Protein AF-0000000083567612 (afdb_homodimer)

Secondary structure (DSSP, 8-state):
--EEEHHHHTT-EEEETTS-EEEEEEEEEEETTTTEEEEEEEEESSSS--GGGGGSEE-TTS-EEEEGGGEEEESSSEEE-----/--EEEHHHHTT-EEEETTS-EEEEEEEEEEETTTTEEEEEEEEESSSS--GGGGGSEE-TTS-EEEEGGGEEEESSSEEE-----

Solvent-accessible surface area (backbone atoms only — not comparable to full-atom values): 9335 Å² total; per-residue (Å²): 137,62,71,41,53,55,79,67,47,52,68,26,41,28,29,39,79,86,67,47,70,46,20,23,33,66,44,41,30,30,29,57,82,80,25,34,48,46,34,36,32,26,42,48,64,52,90,67,71,56,77,78,45,57,79,38,54,63,47,95,87,54,33,31,46,40,50,38,87,26,46,71,48,75,73,86,37,36,33,29,42,79,76,84,128,135,61,70,42,53,56,78,68,46,52,69,26,41,28,28,39,80,87,67,48,70,47,20,25,32,67,44,41,32,30,29,56,82,80,25,33,48,46,33,37,32,26,41,48,62,52,88,69,72,56,78,76,46,57,80,39,53,62,48,95,88,55,33,32,46,40,53,38,87,26,48,71,47,74,74,86,36,36,34,28,42,78,75,84,127

Structure (mmCIF, N/CA/C/O backbone):
data_AF-0000000083567612-model_v1
#
loop_
_entity.id
_entity.type
_entity.pdbx_description
1 polymer 'Sporulation protein YlmC with PRC-barrel domain'
#
loop_
_atom_site.group_PDB
_atom_site.id
_atom_site.type_symbol
_atom_site.label_atom_id
_atom_site.label_alt_id
_atom_site.label_comp_id
_atom_site.label_asym_id
_atom_site.label_entity_id
_atom_site.label_seq_id
_atom_site.pdbx_PDB_ins_code
_atom_site.Cartn_x
_atom_site.Cartn_y
_atom_site.Cartn_z
_atom_site.occupancy
_atom_site.B_iso_or_equiv
_atom_site.auth_seq_id
_atom_site.auth_comp_id
_atom_site.auth_asym_id
_atom_site.auth_atom_id
_atom_site.pdbx_PDB_model_num
ATOM 1 N N . MET A 1 1 ? -7.727 10.523 -11.219 1 59.09 1 MET A N 1
ATOM 2 C CA . MET A 1 1 ? -7.984 9.289 -10.477 1 59.09 1 MET A CA 1
ATOM 3 C C . MET A 1 1 ? -6.684 8.547 -10.188 1 59.09 1 MET A C 1
ATOM 5 O O . MET A 1 1 ? -6.102 7.934 -11.086 1 59.09 1 MET A O 1
ATOM 9 N N . THR A 1 2 ? -5.891 8.961 -9.195 1 76.5 2 THR A N 1
ATOM 10 C CA . THR A 1 2 ? -4.445 8.773 -9.109 1 76.5 2 THR A CA 1
ATOM 11 C C . THR A 1 2 ? -4.117 7.418 -8.484 1 76.5 2 THR A C 1
ATOM 13 O O . THR A 1 2 ? -4.457 7.164 -7.328 1 76.5 2 THR A O 1
ATOM 16 N N . THR A 1 3 ? -3.803 6.484 -9.305 1 87.56 3 THR A N 1
ATOM 17 C CA . THR A 1 3 ? -3.221 5.223 -8.859 1 87.56 3 THR A CA 1
ATOM 18 C C . THR A 1 3 ? -1.737 5.391 -8.539 1 87.56 3 THR A C 1
ATOM 20 O O . THR A 1 3 ? -0.995 5.992 -9.32 1 87.56 3 THR A O 1
ATOM 23 N N . VAL A 1 4 ? -1.425 4.992 -7.301 1 92.62 4 VAL A N 1
ATOM 24 C CA . VAL A 1 4 ? -0.031 5.172 -6.914 1 92.62 4 VAL A CA 1
ATOM 25 C C . VAL A 1 4 ? 0.574 3.828 -6.516 1 92.62 4 VAL A C 1
ATOM 27 O O . VAL A 1 4 ? -0.146 2.91 -6.117 1 92.62 4 VAL A O 1
ATOM 30 N N . LEU A 1 5 ? 1.95 3.789 -6.734 1 92.38 5 LEU A N 1
ATOM 31 C CA . LEU A 1 5 ? 2.719 2.668 -6.203 1 92.38 5 LEU A CA 1
ATOM 32 C C . LEU A 1 5 ? 3.012 2.867 -4.719 1 92.38 5 LEU A C 1
ATOM 34 O O . LEU A 1 5 ? 3.441 3.947 -4.309 1 92.38 5 LEU A O 1
ATOM 38 N N . ALA A 1 6 ? 2.773 1.753 -3.973 1 92.06 6 ALA A N 1
ATOM 39 C CA . ALA A 1 6 ? 3.01 1.843 -2.533 1 92.06 6 ALA A CA 1
ATOM 40 C C . ALA A 1 6 ? 4.449 2.254 -2.24 1 92.06 6 ALA A C 1
ATOM 42 O O . ALA A 1 6 ? 4.703 3.051 -1.335 1 92.06 6 ALA A O 1
ATOM 43 N N . SER A 1 7 ? 5.355 1.769 -3 1 91.5 7 SER A N 1
ATOM 44 C CA . SER A 1 7 ? 6.773 2.021 -2.76 1 91.5 7 SER A CA 1
ATOM 45 C C . SER A 1 7 ? 7.117 3.49 -2.98 1 91.5 7 SER A C 1
ATOM 47 O O . SER A 1 7 ? 8.148 3.973 -2.496 1 91.5 7 SER A O 1
ATOM 49 N N . THR A 1 8 ? 6.305 4.164 -3.695 1 92.25 8 THR A N 1
ATOM 50 C CA . THR A 1 8 ? 6.617 5.559 -3.992 1 92.25 8 THR A CA 1
ATOM 51 C C . THR A 1 8 ? 6.102 6.473 -2.883 1 92.25 8 THR A C 1
ATOM 53 O O . THR A 1 8 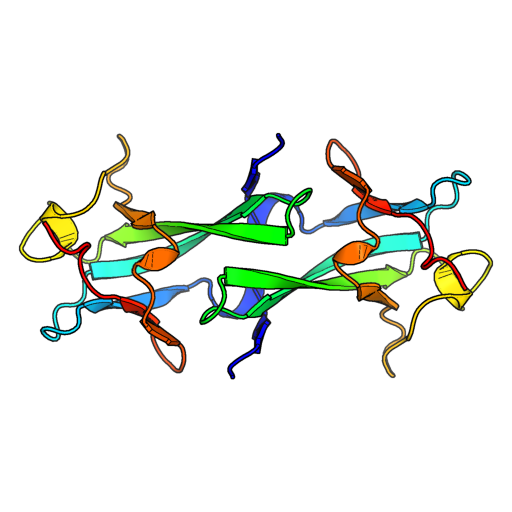? 6.488 7.641 -2.809 1 92.25 8 THR A O 1
ATOM 56 N N . LEU A 1 9 ? 5.211 5.953 -2.092 1 93.88 9 LEU A N 1
ATOM 57 C CA . LEU A 1 9 ? 4.605 6.789 -1.06 1 93.88 9 LEU A CA 1
ATOM 58 C C . LEU A 1 9 ? 5.578 7.02 0.092 1 93.88 9 LEU A C 1
ATOM 60 O O . LEU A 1 9 ? 5.621 8.109 0.668 1 93.88 9 LEU A O 1
ATOM 64 N N . SER A 1 10 ? 6.391 6.012 0.407 1 93.19 10 SER A N 1
ATOM 65 C CA . SER A 1 10 ? 7.297 6.074 1.546 1 93.19 10 SER A CA 1
ATOM 66 C C . SER A 1 10 ? 8.234 7.273 1.436 1 93.19 10 SER A C 1
ATOM 68 O O . SER A 1 10 ? 8.828 7.508 0.381 1 93.19 10 SER A O 1
ATOM 70 N N . GLY A 1 11 ? 8.336 7.996 2.518 1 96.06 11 GLY A N 1
ATOM 71 C CA . GLY A 1 11 ? 9.258 9.125 2.568 1 96.06 11 GLY A CA 1
ATOM 72 C C . GLY A 1 11 ? 8.648 10.414 2.047 1 96.06 11 GLY A C 1
ATOM 73 O O . GLY A 1 11 ? 9.242 11.484 2.168 1 96.06 11 GLY A O 1
ATOM 74 N N . LYS A 1 12 ? 7.43 10.359 1.477 1 96.81 12 LYS A N 1
ATOM 75 C CA . LYS A 1 12 ? 6.797 11.578 0.972 1 96.81 12 LYS A CA 1
ATOM 76 C C . LYS A 1 12 ? 6.328 12.469 2.117 1 96.81 12 LYS A C 1
ATOM 78 O O . LYS A 1 12 ? 5.832 11.977 3.133 1 96.81 12 LYS A O 1
ATOM 83 N N . PRO A 1 13 ? 6.477 13.797 1.947 1 97.88 13 PRO A N 1
ATOM 84 C CA . PRO A 1 13 ? 5.938 14.703 2.963 1 97.88 13 PRO A CA 1
ATOM 85 C C . PRO A 1 13 ? 4.414 14.648 3.062 1 97.88 13 PRO A C 1
ATOM 87 O O . PRO A 1 13 ? 3.736 14.43 2.055 1 97.88 13 PRO A O 1
ATOM 90 N N . VAL A 1 14 ? 3.945 14.742 4.242 1 97.12 14 VAL A N 1
ATOM 91 C CA . VAL A 1 14 ? 2.518 14.844 4.516 1 97.12 14 VAL A CA 1
ATOM 92 C C . VAL A 1 14 ? 2.182 16.266 4.992 1 97.12 14 VAL A C 1
ATOM 94 O O . VAL A 1 14 ? 2.734 16.734 5.984 1 97.12 14 VAL A O 1
ATOM 97 N N . LEU A 1 15 ? 1.269 16.859 4.277 1 96.94 15 LEU A N 1
ATOM 98 C CA . LEU A 1 15 ? 0.871 18.219 4.602 1 96.94 15 LEU A CA 1
ATOM 99 C C . LEU A 1 15 ? -0.626 18.297 4.887 1 96.94 15 LEU A C 1
ATOM 101 O O . LEU A 1 15 ? -1.421 17.609 4.234 1 96.94 15 LEU A O 1
ATOM 105 N N . SER A 1 16 ? -0.953 19.094 5.891 1 94.94 16 SER A N 1
ATOM 106 C CA . SER A 1 16 ? -2.361 19.422 6.094 1 94.94 16 SER A CA 1
ATOM 107 C C . SER A 1 16 ? -2.84 20.453 5.086 1 94.94 16 SER A C 1
ATOM 109 O O . SER A 1 16 ? -2.029 21.156 4.477 1 94.94 16 SER A O 1
ATOM 111 N N . THR A 1 17 ? -4.184 20.562 4.934 1 93.5 17 THR A N 1
ATOM 112 C CA . THR A 1 17 ? -4.758 21.531 4.008 1 93.5 17 THR A CA 1
ATOM 113 C C . THR A 1 17 ? -4.445 22.953 4.453 1 93.5 17 THR A C 1
ATOM 115 O O . THR A 1 17 ? -4.535 23.891 3.66 1 93.5 17 THR A O 1
ATOM 118 N N . SER A 1 18 ? -4.117 23.156 5.672 1 90.06 18 SER A N 1
ATOM 119 C CA . SER A 1 18 ? -3.719 24.469 6.176 1 90.06 18 SER A CA 1
ATOM 120 C C . SER A 1 18 ? -2.271 24.781 5.812 1 90.06 18 SER A C 1
ATOM 122 O O . SER A 1 18 ? -1.785 25.875 6.07 1 90.06 18 SER A O 1
ATOM 124 N N . GLY A 1 19 ? -1.586 23.875 5.301 1 92.81 19 GLY A N 1
ATOM 125 C CA . GLY A 1 19 ? -0.212 24.078 4.871 1 92.81 19 GLY A CA 1
ATOM 126 C C . GLY A 1 19 ? 0.81 23.625 5.895 1 92.81 19 GLY A C 1
ATOM 127 O O . GLY A 1 19 ? 2.012 23.844 5.719 1 92.81 19 GLY A O 1
ATOM 128 N N . GLU A 1 20 ? 0.365 23.094 6.938 1 93 20 GLU A N 1
ATOM 129 C CA . GLU A 1 20 ? 1.274 22.578 7.957 1 93 20 GLU A CA 1
ATOM 130 C C . GLU A 1 20 ? 1.884 21.25 7.535 1 93 20 GLU A C 1
ATOM 132 O O . GLU A 1 20 ? 1.181 20.375 7.031 1 93 20 GLU A O 1
ATOM 137 N N . LYS A 1 21 ? 3.207 21.109 7.723 1 95.5 21 LYS A N 1
ATOM 138 C CA . LYS A 1 21 ? 3.859 19.828 7.488 1 95.5 21 LYS A CA 1
ATOM 139 C C . LYS A 1 21 ? 3.705 18.906 8.695 1 95.5 21 LYS A C 1
ATOM 141 O O . LYS A 1 21 ? 4.184 19.219 9.789 1 95.5 21 LYS A O 1
ATOM 146 N N . LEU A 1 22 ? 3.043 17.828 8.555 1 95.62 22 LEU A N 1
ATOM 147 C CA . LEU A 1 22 ? 2.812 16.875 9.633 1 95.62 22 LEU A CA 1
ATOM 148 C C . LEU A 1 22 ? 4.004 15.938 9.789 1 95.62 22 LEU A C 1
ATOM 150 O O . LEU A 1 22 ? 4.301 15.484 10.898 1 95.62 22 LEU A O 1
ATOM 154 N N . GLY A 1 23 ? 4.668 15.617 8.664 1 97.31 23 GLY A N 1
ATOM 155 C CA . GLY A 1 23 ? 5.785 14.688 8.672 1 97.31 23 GLY A CA 1
ATOM 156 C C . GLY A 1 23 ? 5.984 13.984 7.348 1 97.31 23 GLY A C 1
ATOM 157 O O . GLY A 1 23 ? 5.82 14.586 6.285 1 97.31 23 GLY A O 1
ATOM 158 N N . THR A 1 24 ? 6.449 12.727 7.453 1 97.69 24 THR A N 1
ATOM 159 C CA . THR A 1 24 ? 6.664 11.922 6.254 1 97.69 24 THR A CA 1
ATOM 160 C C . THR A 1 24 ? 6.047 10.539 6.414 1 97.69 24 THR A C 1
ATOM 162 O O . THR A 1 24 ? 6.012 9.992 7.52 1 97.69 24 THR A O 1
ATOM 165 N N . ILE A 1 25 ? 5.559 9.977 5.262 1 97.25 25 ILE A N 1
ATOM 166 C CA . ILE A 1 25 ? 4.914 8.672 5.289 1 97.25 25 ILE A CA 1
ATOM 167 C C . ILE A 1 25 ? 5.934 7.598 5.664 1 97.25 25 ILE A C 1
ATOM 169 O O . ILE A 1 25 ? 7.004 7.512 5.062 1 97.25 25 ILE A O 1
ATOM 173 N N . GLU A 1 26 ? 5.59 6.801 6.586 1 96.44 26 GLU A N 1
ATOM 174 C CA . GLU A 1 26 ? 6.418 5.672 7.004 1 96.44 26 GLU A CA 1
ATOM 175 C C . GLU A 1 26 ? 5.824 4.348 6.535 1 96.44 26 GLU A C 1
ATOM 177 O O . GLU A 1 26 ? 6.562 3.412 6.215 1 96.44 26 GLU A O 1
ATOM 182 N N . ASN A 1 27 ? 4.539 4.246 6.707 1 95 27 ASN A N 1
ATOM 183 C CA . ASN A 1 27 ? 3.857 3.012 6.332 1 95 27 ASN A CA 1
ATOM 184 C C . ASN A 1 27 ? 2.379 3.256 6.043 1 95 27 ASN A C 1
ATOM 186 O O . ASN A 1 27 ? 1.833 4.297 6.41 1 95 27 ASN A O 1
ATOM 190 N N . ILE A 1 28 ? 1.813 2.346 5.395 1 94.88 28 ILE A N 1
ATOM 191 C CA . ILE A 1 28 ? 0.378 2.361 5.133 1 94.88 28 ILE A CA 1
ATOM 192 C C . ILE A 1 28 ? -0.216 0.989 5.438 1 94.88 28 ILE A C 1
ATOM 194 O O . ILE A 1 28 ? 0.453 -0.034 5.277 1 94.88 28 ILE A O 1
ATOM 198 N N . THR A 1 29 ? -1.428 0.924 5.879 1 94.06 29 THR A N 1
ATOM 199 C CA . THR A 1 29 ? -2.1 -0.35 6.109 1 94.06 29 THR A CA 1
ATOM 200 C C . THR A 1 29 ? -3.324 -0.487 5.211 1 94.06 29 THR A C 1
ATOM 202 O O . THR A 1 29 ? -3.912 0.514 4.797 1 94.06 29 THR A O 1
ATOM 205 N N . MET A 1 30 ? -3.572 -1.782 4.949 1 92.06 30 MET A N 1
ATOM 206 C CA . MET A 1 30 ? -4.719 -2.111 4.109 1 92.06 30 MET A CA 1
ATOM 207 C C . MET A 1 30 ? -5.375 -3.41 4.566 1 92.06 30 MET A C 1
ATOM 209 O O . MET A 1 30 ? -4.734 -4.234 5.219 1 92.06 30 MET A O 1
ATOM 213 N N . ASN A 1 31 ? -6.684 -3.518 4.211 1 88.75 31 ASN A N 1
ATOM 214 C CA . ASN A 1 31 ? -7.422 -4.77 4.328 1 88.75 31 ASN A CA 1
ATOM 215 C C . ASN A 1 31 ? -7.469 -5.52 2.998 1 88.75 31 ASN A C 1
ATOM 217 O O . ASN A 1 31 ? -8.109 -5.062 2.047 1 88.75 31 ASN A O 1
ATOM 221 N N . LEU A 1 32 ? -6.777 -6.656 2.936 1 83.31 32 LEU A N 1
ATOM 222 C CA . LEU A 1 32 ? -6.641 -7.359 1.665 1 83.31 32 LEU A CA 1
ATOM 223 C C . LEU A 1 32 ? -7.957 -8.016 1.266 1 83.31 32 LEU A C 1
ATOM 225 O O . LEU A 1 32 ? -8.211 -8.234 0.079 1 83.31 32 LEU A O 1
ATOM 229 N N . ALA A 1 33 ? -8.758 -8.359 2.232 1 80.88 33 ALA A N 1
ATOM 230 C CA . ALA A 1 33 ? -10.047 -8.977 1.922 1 80.88 33 ALA A CA 1
ATOM 231 C C . ALA A 1 33 ? -10.977 -7.992 1.219 1 80.88 33 ALA A C 1
ATOM 233 O O . ALA A 1 33 ? -11.617 -8.336 0.224 1 80.88 33 ALA A O 1
ATOM 234 N N . SER A 1 34 ? -11.023 -6.754 1.645 1 82 34 SER A N 1
ATOM 235 C CA . SER A 1 34 ? -11.891 -5.742 1.054 1 82 34 SER A CA 1
ATOM 236 C C . SER A 1 34 ? -11.156 -4.941 -0.017 1 82 34 SER A C 1
ATOM 238 O O . SER A 1 34 ? -11.781 -4.277 -0.844 1 82 34 SER A O 1
ATOM 240 N N . GLY A 1 35 ? -9.852 -4.957 0.071 1 84.06 35 GLY A N 1
ATOM 241 C CA . GLY A 1 35 ? -9.055 -4.148 -0.84 1 84.06 35 GLY A CA 1
ATOM 242 C C . GLY A 1 35 ? -8.992 -2.686 -0.441 1 84.06 35 GLY A C 1
ATOM 243 O O . GLY A 1 35 ? -8.586 -1.836 -1.234 1 84.06 35 GLY A O 1
ATOM 244 N N . GLU A 1 36 ? -9.414 -2.346 0.756 1 88.75 36 GLU A N 1
ATOM 245 C CA . GLU A 1 36 ? -9.484 -0.946 1.162 1 88.75 36 GLU A CA 1
ATOM 246 C C . GLU A 1 36 ? -8.25 -0.536 1.955 1 88.75 36 GLU A C 1
ATOM 248 O O . GLU A 1 36 ? -7.742 -1.309 2.771 1 88.75 36 GLU A O 1
ATOM 253 N N . LEU A 1 37 ? -7.805 0.718 1.741 1 91.5 37 LEU A N 1
ATOM 254 C CA . LEU A 1 37 ? -6.805 1.333 2.605 1 91.5 37 LEU A CA 1
ATOM 255 C C . LEU A 1 37 ? -7.398 1.679 3.967 1 91.5 37 LEU A C 1
ATOM 257 O O . LEU A 1 37 ? -8.578 2.025 4.062 1 91.5 37 LEU A O 1
ATOM 261 N N . GLU A 1 38 ? -6.559 1.563 4.957 1 93.75 38 GLU A N 1
ATOM 262 C CA . GLU A 1 38 ? -7.094 1.87 6.281 1 93.75 38 GLU A CA 1
ATOM 263 C C . GLU A 1 38 ? -6.414 3.096 6.883 1 93.75 38 GLU A C 1
ATOM 265 O O . GLU A 1 38 ? -7.074 4.082 7.215 1 93.75 38 GLU A O 1
ATOM 270 N N . GLU A 1 39 ? -5.082 3.045 7.004 1 95.19 39 GLU A N 1
ATOM 271 C CA . GLU A 1 39 ? -4.363 4.105 7.699 1 95.19 39 GLU A CA 1
ATOM 272 C C . GLU A 1 39 ? -3.006 4.371 7.051 1 95.19 39 GLU A C 1
ATOM 274 O O . GLU A 1 39 ? -2.43 3.48 6.422 1 95.19 39 GLU A O 1
ATOM 279 N N . VAL A 1 40 ? -2.523 5.586 7.25 1 95.81 40 VAL A N 1
ATOM 280 C CA . VAL A 1 40 ? -1.162 5.984 6.914 1 95.81 40 VAL A CA 1
ATOM 281 C C . VAL A 1 40 ? -0.396 6.332 8.188 1 95.81 40 VAL A C 1
ATOM 283 O O . VAL A 1 40 ? -0.883 7.094 9.023 1 95.81 40 VAL A O 1
ATOM 286 N N . PHE A 1 41 ? 0.74 5.746 8.281 1 96.94 41 PHE A N 1
ATOM 287 C CA . PHE A 1 41 ? 1.616 6.047 9.414 1 96.94 41 PHE A CA 1
ATOM 288 C C . PHE A 1 41 ? 2.633 7.117 9.039 1 96.94 41 PHE A C 1
ATOM 290 O O . PHE A 1 41 ? 3.396 6.953 8.086 1 96.94 41 PHE A O 1
ATOM 297 N N . VAL A 1 42 ? 2.625 8.203 9.844 1 97.19 42 VAL A N 1
ATOM 298 C CA . VAL A 1 42 ? 3.398 9.391 9.508 1 97.19 42 VAL A CA 1
ATOM 299 C C . VAL A 1 42 ? 4.414 9.68 10.609 1 97.19 42 VAL A C 1
ATOM 301 O O . VAL A 1 42 ? 4.039 9.898 11.766 1 97.19 42 VAL A O 1
ATOM 304 N N . ALA A 1 43 ? 5.656 9.594 10.227 1 96.56 43 ALA A N 1
ATOM 305 C CA . ALA A 1 43 ? 6.684 10.094 11.133 1 96.56 43 ALA A CA 1
ATOM 306 C C . ALA A 1 43 ? 6.598 11.609 11.289 1 96.56 43 ALA A C 1
ATOM 308 O O . ALA A 1 43 ? 6.734 12.344 10.305 1 96.56 43 ALA A O 1
ATOM 309 N N . PRO A 1 44 ? 6.41 12.047 12.43 1 95.75 44 PRO A N 1
ATOM 310 C CA . PRO A 1 44 ? 6.164 13.477 12.625 1 95.75 44 PRO A CA 1
ATOM 311 C C . PRO A 1 44 ? 7.375 14.344 12.273 1 95.75 44 PRO A C 1
ATOM 313 O O . PRO A 1 44 ? 8.516 13.938 12.508 1 95.75 44 PRO A O 1
ATOM 316 N N . ALA A 1 45 ? 7.09 15.516 11.68 1 93.56 45 ALA A N 1
ATOM 317 C CA . ALA A 1 45 ? 8.133 16.484 11.344 1 93.56 45 ALA A CA 1
ATOM 318 C C . ALA A 1 45 ? 8.703 17.125 12.602 1 93.56 45 ALA A C 1
ATOM 320 O O . ALA A 1 45 ? 9.883 17.484 12.648 1 93.56 45 ALA A O 1
ATOM 321 N N . ASN A 1 46 ? 7.914 17.422 13.461 1 85.94 46 ASN A N 1
ATOM 322 C CA . ASN A 1 46 ? 8.305 18.062 14.711 1 85.94 46 ASN A CA 1
ATOM 323 C C . ASN A 1 46 ? 8.008 17.172 15.914 1 85.94 46 ASN A C 1
ATOM 325 O O . ASN A 1 46 ? 7.172 16.266 15.836 1 85.94 46 ASN A O 1
ATOM 329 N N . GLU A 1 47 ? 8.914 17.5 16.875 1 76.19 47 GLU A N 1
ATOM 330 C CA . GLU A 1 47 ? 8.641 16.812 18.125 1 76.19 47 GLU A CA 1
ATOM 331 C C . GLU A 1 47 ? 7.336 17.297 18.75 1 76.19 47 GLU A C 1
ATOM 333 O O . GLU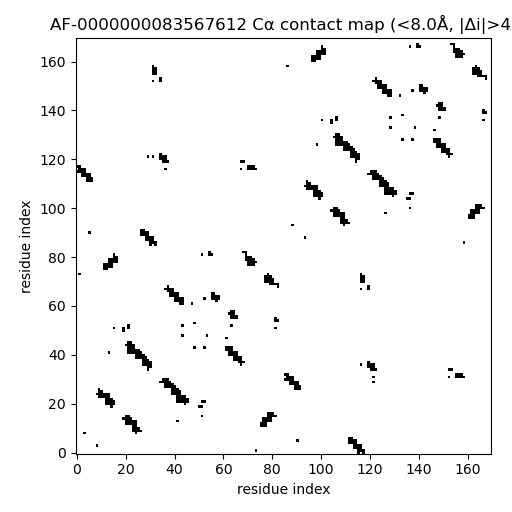 A 1 47 ? 7.027 18.5 18.719 1 76.19 47 GLU A O 1
ATOM 338 N N . GLY A 1 48 ? 6.617 16.453 19.156 1 72.25 48 GLY A N 1
ATOM 339 C CA . GLY A 1 48 ? 5.363 16.797 19.797 1 72.25 48 GLY A CA 1
ATOM 340 C C . GLY A 1 48 ? 4.227 17 18.812 1 72.25 48 GLY A C 1
ATOM 341 O O . GLY A 1 48 ? 4.457 17.172 17.609 1 72.25 48 GLY A O 1
ATOM 342 N N . ARG A 1 49 ? 3.037 16.719 19.156 1 72.38 49 ARG A N 1
ATOM 343 C CA . ARG A 1 49 ? 1.822 16.875 18.359 1 72.38 49 ARG A CA 1
ATOM 344 C C . ARG A 1 49 ? 1.355 18.328 18.359 1 72.38 49 ARG A C 1
ATOM 346 O O . ARG A 1 49 ? 0.901 18.844 19.375 1 72.38 49 ARG A O 1
ATOM 353 N N . THR A 1 50 ? 1.749 19.125 17.344 1 76.62 50 THR A N 1
ATOM 354 C CA . THR A 1 50 ? 1.244 20.5 17.25 1 76.62 50 THR A CA 1
ATOM 355 C C . THR A 1 50 ? 0.331 20.656 16.047 1 76.62 50 THR A C 1
ATOM 357 O O . THR A 1 50 ? 0.32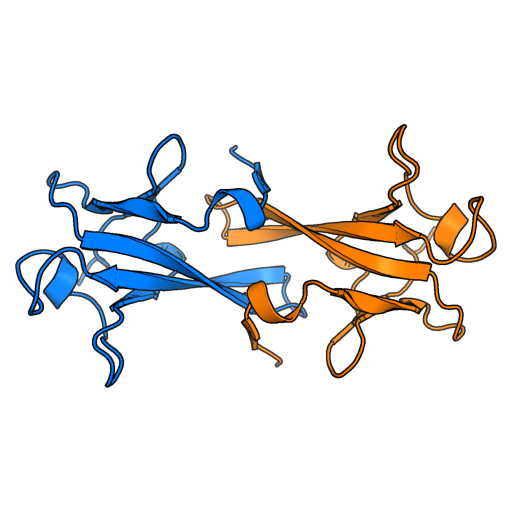4 19.797 15.148 1 76.62 50 THR A O 1
ATOM 360 N N . GLY A 1 51 ? -0.641 21.609 16.188 1 85.81 51 GLY A N 1
ATOM 361 C CA . GLY A 1 51 ? -1.489 21.953 15.055 1 85.81 51 GLY A CA 1
ATOM 362 C C . GLY A 1 51 ? -2.326 20.797 14.555 1 85.81 51 GLY A C 1
ATOM 363 O O . GLY A 1 51 ? -3.027 20.156 15.336 1 85.81 51 GLY A O 1
ATOM 364 N N . ALA A 1 52 ? -2.256 20.547 13.266 1 87.19 52 ALA A N 1
ATOM 365 C CA . ALA A 1 52 ? -3.078 19.531 12.602 1 87.19 52 ALA A CA 1
ATOM 366 C C . ALA A 1 52 ? -2.746 18.141 13.102 1 87.19 52 ALA A C 1
ATOM 368 O O . ALA A 1 52 ? -3.604 17.25 13.102 1 87.19 52 ALA A O 1
ATOM 369 N N . ALA A 1 53 ? -1.494 17.906 13.594 1 91.12 53 ALA A N 1
ATOM 370 C CA . ALA A 1 53 ? -1.069 16.578 14.062 1 91.12 53 ALA A CA 1
ATOM 371 C C . ALA A 1 53 ? -1.864 16.156 15.297 1 91.12 53 ALA A C 1
ATOM 373 O O . ALA A 1 53 ? -2.021 14.961 15.555 1 91.12 53 ALA A O 1
ATOM 374 N N . ARG A 1 54 ? -2.432 17.109 16.031 1 92 54 ARG A N 1
ATOM 375 C CA . ARG A 1 54 ? -3.162 16.828 17.266 1 92 54 ARG A CA 1
ATOM 376 C C . ARG A 1 54 ? -4.477 16.109 16.969 1 92 54 ARG A C 1
ATOM 378 O O . ARG A 1 54 ? -5.062 15.492 17.844 1 92 54 ARG A O 1
ATOM 385 N N . ALA A 1 55 ? -4.977 16.234 15.805 1 92.44 55 ALA A N 1
ATOM 386 C CA . ALA A 1 55 ? -6.258 15.648 15.422 1 92.44 55 ALA A CA 1
ATOM 387 C C . ALA A 1 55 ? -6.125 14.141 15.211 1 92.44 55 ALA A C 1
ATOM 389 O O . ALA A 1 55 ? -7.129 13.438 15.078 1 92.44 55 ALA A O 1
ATOM 390 N N . PHE A 1 56 ? -4.926 13.695 15.227 1 94.56 56 PHE A N 1
ATOM 391 C CA . PHE A 1 56 ? -4.719 12.297 14.875 1 94.56 56 PHE A CA 1
ATOM 392 C C . PHE A 1 56 ? -4.141 11.523 16.047 1 94.56 56 PHE A C 1
ATOM 394 O O . PHE A 1 56 ? -3.387 12.07 16.859 1 94.56 56 PHE A O 1
ATOM 401 N N . GLU A 1 57 ? -4.496 10.305 16.109 1 94.69 57 GLU A N 1
ATOM 402 C CA . GLU A 1 57 ? -3.908 9.398 17.094 1 94.69 57 GLU A CA 1
ATOM 403 C C . GLU A 1 57 ? -2.408 9.242 16.859 1 94.69 57 GLU A C 1
ATOM 405 O O . GLU A 1 57 ? -1.925 9.383 15.742 1 94.69 57 GLU A O 1
ATOM 410 N N . THR A 1 58 ? -1.659 8.977 18 1 94.25 58 THR A N 1
ATOM 411 C CA . THR A 1 58 ? -0.212 8.797 17.953 1 94.25 58 THR A CA 1
ATOM 412 C C . THR A 1 58 ? 0.205 7.523 18.672 1 94.25 58 THR A C 1
ATOM 414 O O . THR A 1 58 ? -0.323 7.211 19.75 1 94.25 58 THR A O 1
ATOM 417 N N . THR A 1 59 ? 1.11 6.824 18.031 1 94.31 59 THR A N 1
ATOM 418 C CA . THR A 1 59 ? 1.662 5.645 18.688 1 94.31 59 THR A CA 1
ATOM 419 C C . THR A 1 59 ? 2.623 6.047 19.797 1 94.31 59 THR A C 1
ATOM 421 O O . THR A 1 59 ? 2.959 7.223 19.953 1 94.31 59 THR A O 1
ATOM 424 N N . ASP A 1 60 ? 3.006 5.074 20.562 1 92.56 60 ASP A N 1
ATOM 425 C CA . ASP A 1 60 ? 3.918 5.324 21.672 1 92.5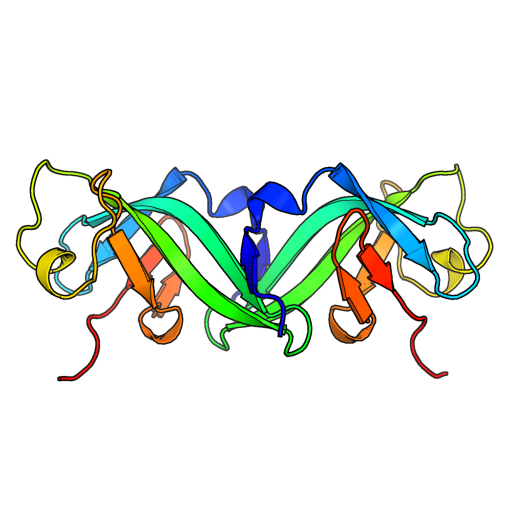6 60 ASP A CA 1
ATOM 426 C C . ASP A 1 60 ? 5.238 5.91 21.172 1 92.56 60 ASP A C 1
ATOM 428 O O . ASP A 1 60 ? 5.871 6.703 21.875 1 92.56 60 ASP A O 1
ATOM 432 N N . ASP A 1 61 ? 5.613 5.578 19.969 1 90.06 61 ASP A N 1
ATOM 433 C CA . ASP A 1 61 ? 6.887 6.035 19.422 1 90.06 61 ASP A CA 1
ATOM 434 C C . ASP A 1 61 ? 6.738 7.398 18.75 1 90.06 61 ASP A C 1
ATOM 436 O O . ASP A 1 61 ? 7.691 7.922 18.172 1 90.06 61 ASP A O 1
ATOM 440 N N . GLY A 1 62 ? 5.555 7.938 18.797 1 92.44 62 GLY A N 1
ATOM 441 C CA . GLY A 1 62 ? 5.332 9.289 18.281 1 92.44 62 GLY A CA 1
ATOM 442 C C . GLY A 1 62 ? 4.816 9.312 16.859 1 92.44 62 GLY A C 1
ATOM 443 O O . GLY A 1 62 ? 4.613 10.383 16.297 1 92.44 62 GLY A O 1
ATOM 444 N N . THR A 1 63 ? 4.582 8.211 16.312 1 95.56 63 THR A N 1
ATOM 445 C CA . THR A 1 63 ? 4.094 8.125 14.938 1 95.56 63 THR A CA 1
ATOM 446 C C . THR A 1 63 ? 2.607 8.469 14.875 1 95.56 63 THR A C 1
ATOM 448 O O . THR A 1 63 ? 1.817 7.988 15.688 1 95.56 63 THR A O 1
ATOM 451 N N . LEU A 1 64 ? 2.248 9.312 13.914 1 96.69 64 LEU A N 1
ATOM 452 C CA . LEU A 1 64 ? 0.851 9.688 13.734 1 96.69 64 LEU A CA 1
ATOM 453 C C . LEU A 1 64 ? 0.104 8.633 12.922 1 96.69 64 LEU A C 1
ATOM 455 O O . LEU A 1 64 ? 0.64 8.094 11.953 1 96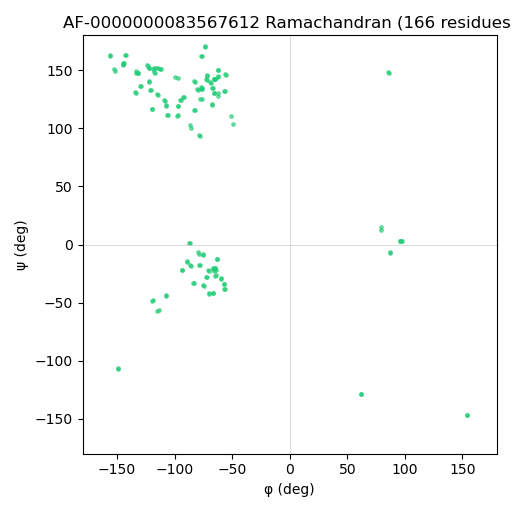.69 64 LEU A O 1
ATOM 459 N N . ILE A 1 65 ? -1.08 8.383 13.336 1 97.19 65 ILE A N 1
ATOM 460 C CA . ILE A 1 65 ? -1.963 7.496 12.594 1 97.19 65 ILE A CA 1
ATOM 461 C C . ILE A 1 65 ? -3.043 8.312 11.883 1 97.19 65 ILE A C 1
ATOM 463 O O . ILE A 1 65 ? -3.93 8.867 12.531 1 97.19 65 ILE A O 1
ATOM 467 N N . VAL A 1 66 ? -2.953 8.336 10.578 1 95.75 66 VAL A N 1
ATOM 468 C CA . VAL A 1 66 ? -3.887 9.109 9.766 1 95.75 66 VAL A CA 1
ATOM 469 C C . VAL A 1 66 ? -4.844 8.172 9.047 1 95.75 66 VAL A C 1
ATOM 471 O O . VAL A 1 66 ? -4.422 7.367 8.211 1 95.75 66 VAL A O 1
ATOM 474 N N . PRO A 1 67 ? -6.117 8.281 9.289 1 95 67 PRO A N 1
ATOM 475 C CA . PRO A 1 67 ? -7.066 7.461 8.539 1 95 67 PRO A CA 1
ATOM 476 C C . PRO A 1 67 ? -7.047 7.758 7.043 1 95 67 PRO A C 1
ATOM 478 O O . PRO A 1 67 ? -6.898 8.914 6.637 1 95 67 PRO A O 1
ATOM 481 N N . ALA A 1 68 ? -7.234 6.699 6.289 1 92.69 68 ALA A N 1
ATOM 482 C CA . ALA A 1 68 ? -7.207 6.828 4.836 1 92.69 68 ALA A CA 1
ATOM 483 C C . ALA A 1 68 ? -8.242 7.844 4.355 1 92.69 68 ALA A C 1
ATOM 485 O O . ALA A 1 68 ? -8.016 8.539 3.361 1 92.69 68 ALA A O 1
ATOM 486 N N . GLY A 1 69 ? -9.328 7.898 5.043 1 91.69 69 GLY A N 1
ATOM 487 C CA . GLY A 1 69 ? -10.398 8.82 4.676 1 91.69 69 GLY A CA 1
ATOM 488 C C . GLY A 1 69 ? -9.984 10.273 4.773 1 91.69 69 GLY A C 1
ATOM 489 O O . GLY A 1 69 ? -10.68 11.156 4.254 1 91.69 69 GLY A O 1
ATOM 490 N N . CYS A 1 70 ? -8.906 10.578 5.359 1 93.38 70 CYS A N 1
ATOM 491 C CA . CYS A 1 70 ? -8.422 11.945 5.504 1 93.38 70 CYS A CA 1
ATOM 492 C C . CYS A 1 70 ? -7.543 12.344 4.32 1 93.38 70 CYS A C 1
ATOM 494 O O . CYS A 1 70 ? -7.168 13.508 4.18 1 93.38 70 CYS A O 1
ATOM 496 N N . MET A 1 71 ? -7.078 11.422 3.506 1 92.69 71 MET A N 1
ATOM 497 C CA . MET A 1 71 ? -6.227 11.719 2.357 1 92.69 71 MET A CA 1
ATOM 498 C C . MET A 1 71 ? -7.008 12.461 1.281 1 92.69 71 MET A C 1
ATOM 500 O O . MET A 1 71 ? -8.133 12.086 0.947 1 92.69 71 MET A O 1
ATOM 504 N N . ARG A 1 72 ? -6.395 13.445 0.684 1 91.56 72 ARG A N 1
ATOM 505 C CA . ARG A 1 72 ? -7.078 14.266 -0.307 1 91.56 72 ARG A CA 1
ATOM 506 C C . ARG A 1 72 ? -6.395 14.172 -1.665 1 91.56 72 ARG A C 1
ATOM 508 O O . ARG A 1 72 ? -7.059 14.055 -2.697 1 91.56 72 ARG A O 1
ATOM 515 N N . ASP A 1 73 ? -5.109 14.312 -1.66 1 90.44 73 ASP A N 1
ATOM 516 C CA . ASP A 1 73 ? -4.332 14.289 -2.895 1 90.44 73 ASP A CA 1
ATOM 517 C C . ASP A 1 73 ? -2.91 13.797 -2.641 1 90.44 73 ASP A C 1
ATOM 519 O O . ASP A 1 73 ? -2.4 13.906 -1.523 1 90.44 73 ASP A O 1
ATOM 523 N N . VAL A 1 74 ? -2.377 13.188 -3.691 1 92 74 VAL A N 1
ATOM 524 C CA . VAL A 1 74 ? -0.985 12.758 -3.609 1 92 74 VAL A CA 1
ATOM 525 C C . VAL A 1 74 ? -0.247 13.141 -4.887 1 92 74 VAL A C 1
ATOM 527 O O . VAL A 1 74 ? -0.757 12.945 -5.992 1 92 74 VAL A O 1
ATOM 530 N N . ASP A 1 75 ? 0.828 13.719 -4.801 1 90.25 75 ASP A N 1
ATOM 531 C CA . ASP A 1 75 ? 1.774 14.039 -5.863 1 90.25 75 ASP A CA 1
ATOM 532 C C . ASP A 1 75 ? 3.209 14.047 -5.34 1 90.25 75 ASP A C 1
ATOM 534 O O . ASP A 1 75 ? 3.748 13.008 -4.965 1 90.25 75 ASP A O 1
ATOM 538 N N . ASP A 1 76 ? 3.779 15.156 -5.191 1 94.12 76 ASP A N 1
ATOM 539 C CA . ASP A 1 76 ? 5.09 15.258 -4.555 1 94.12 76 ASP A CA 1
ATOM 540 C C . ASP A 1 76 ? 4.973 15.164 -3.035 1 94.12 76 ASP A C 1
ATOM 542 O O . ASP A 1 76 ? 5.957 14.891 -2.346 1 94.12 76 ASP A O 1
ATOM 546 N N . TYR A 1 77 ? 3.834 15.367 -2.59 1 96.31 77 TYR A N 1
ATOM 547 C CA . TYR A 1 77 ? 3.457 15.211 -1.188 1 96.31 77 TYR A CA 1
ATOM 548 C C . TYR A 1 77 ? 2.057 14.625 -1.06 1 96.31 77 TYR A C 1
ATOM 550 O O . TYR A 1 77 ? 1.31 14.57 -2.039 1 96.31 77 TYR A O 1
ATOM 558 N N . LEU A 1 78 ? 1.752 14.133 0.124 1 96.06 78 LEU A N 1
ATOM 559 C CA . LEU A 1 78 ? 0.403 13.695 0.462 1 96.06 78 LEU A CA 1
ATOM 560 C C . LEU A 1 78 ? -0.354 14.789 1.208 1 96.06 78 LEU A C 1
ATOM 562 O O . LEU A 1 78 ? 0.046 15.188 2.303 1 96.06 78 LEU A O 1
ATOM 566 N N . LEU A 1 79 ? -1.397 15.188 0.626 1 95.94 79 LEU A N 1
ATOM 567 C CA . LEU A 1 79 ? -2.266 16.172 1.271 1 95.94 79 LEU A CA 1
ATOM 568 C C . LEU A 1 79 ? -3.367 15.477 2.068 1 95.94 79 LEU A C 1
ATOM 570 O O . LEU A 1 79 ? -4.051 14.594 1.551 1 95.94 79 LEU A O 1
ATOM 574 N N . ILE A 1 80 ? -3.432 15.906 3.371 1 95.5 80 ILE A N 1
ATOM 575 C CA . ILE A 1 80 ? -4.496 15.328 4.18 1 95.5 80 ILE A CA 1
ATOM 576 C C . ILE A 1 80 ? -5.367 16.438 4.766 1 95.5 80 ILE A C 1
ATOM 578 O O . ILE A 1 80 ? -4.938 17.594 4.855 1 95.5 80 ILE A O 1
ATOM 582 N N . GLU A 1 81 ? -6.578 16.031 5.02 1 93.75 81 GLU A N 1
ATOM 583 C CA . GLU A 1 81 ? -7.52 16.922 5.695 1 93.75 81 GLU A CA 1
ATOM 584 C C . GLU A 1 81 ? -8.031 16.297 6.988 1 93.75 81 GLU A C 1
ATOM 586 O O . GLU A 1 81 ? -8.359 15.102 7.023 1 93.75 81 GLU A O 1
ATOM 591 N N . ARG A 1 82 ? -8.055 17.016 8.078 1 90 82 ARG A N 1
ATOM 592 C CA . ARG A 1 82 ? -8.531 16.531 9.367 1 90 82 ARG A CA 1
ATOM 593 C C . ARG A 1 82 ? -9.961 16 9.25 1 90 82 ARG A C 1
ATOM 595 O O . ARG A 1 82 ? -10.75 16.484 8.438 1 90 82 ARG A O 1
ATOM 602 N N . PRO A 1 83 ? -10.203 14.93 10.094 1 82.75 83 PRO A N 1
ATOM 603 C CA . PRO A 1 83 ? -11.57 14.422 10.086 1 82.75 83 PRO A CA 1
ATOM 604 C C . PRO A 1 83 ? -12.594 15.453 10.555 1 82.75 83 PRO A C 1
ATOM 606 O O . PRO A 1 83 ? -12.266 16.328 11.367 1 82.75 83 PRO A O 1
ATOM 609 N N . ASP A 1 84 ? -13.68 15.688 9.734 1 70 84 ASP A N 1
ATOM 610 C CA . ASP A 1 84 ? -14.742 16.562 10.203 1 70 84 ASP A CA 1
ATOM 611 C C . ASP A 1 84 ? -15.203 16.172 11.609 1 70 84 ASP A C 1
ATOM 613 O O . ASP A 1 84 ? -15.406 14.992 11.891 1 70 84 ASP A O 1
ATOM 617 N N . ARG A 1 85 ? -14.836 16.875 12.703 1 53.84 85 ARG A N 1
ATOM 618 C CA . ARG A 1 85 ? -15.516 16.609 13.969 1 53.84 85 ARG A CA 1
ATOM 619 C C . ARG A 1 85 ? -17.031 16.609 13.773 1 53.84 85 ARG A C 1
ATOM 621 O O . ARG A 1 85 ? -17.562 17.312 12.914 1 53.84 85 ARG A O 1
ATOM 628 N N . MET B 1 1 ? -10.172 -10.797 9.625 1 59.12 1 MET B N 1
ATOM 629 C CA . MET B 1 1 ? -10.234 -9.617 8.766 1 59.12 1 MET B CA 1
ATOM 630 C C . MET B 1 1 ? -8.898 -8.875 8.758 1 59.12 1 MET B C 1
ATOM 632 O O . MET B 1 1 ? -8.539 -8.227 9.742 1 59.12 1 MET B O 1
ATOM 636 N N . THR B 1 2 ? -7.902 -9.336 7.953 1 76.19 2 THR B N 1
ATOM 637 C CA . THR B 1 2 ? -6.473 -9.172 8.195 1 76.19 2 THR B CA 1
ATOM 638 C C . THR B 1 2 ? -5.977 -7.844 7.641 1 76.19 2 THR B C 1
ATOM 640 O O . THR B 1 2 ? -6.074 -7.586 6.438 1 76.19 2 THR B O 1
ATOM 643 N N . THR B 1 3 ? -5.789 -6.918 8.5 1 87.31 3 THR B N 1
ATOM 644 C CA . THR B 1 3 ? -5.082 -5.684 8.18 1 87.31 3 THR B CA 1
ATOM 645 C C . THR B 1 3 ? -3.576 -5.922 8.125 1 87.31 3 THR B C 1
ATOM 647 O O . THR B 1 3 ? -3.014 -6.555 9.023 1 87.31 3 THR B O 1
ATOM 650 N N . VAL B 1 4 ? -3.031 -5.539 6.973 1 92.62 4 VAL B N 1
ATOM 651 C CA . VAL B 1 4 ? -1.598 -5.781 6.84 1 92.62 4 VAL B CA 1
ATOM 652 C C . VAL B 1 4 ? -0.874 -4.465 6.566 1 92.62 4 VAL B C 1
ATOM 654 O O . VAL B 1 4 ? -1.466 -3.527 6.027 1 92.62 4 VAL B O 1
ATOM 657 N N . LEU B 1 5 ? 0.434 -4.473 7.039 1 92.44 5 LEU B N 1
ATOM 658 C CA . LEU B 1 5 ? 1.334 -3.387 6.66 1 92.44 5 LEU B CA 1
ATOM 659 C C . LEU B 1 5 ? 1.892 -3.609 5.262 1 92.44 5 LEU B C 1
ATOM 661 O O . LEU B 1 5 ? 2.348 -4.707 4.934 1 92.44 5 LEU B O 1
ATOM 665 N N . ALA B 1 6 ? 1.827 -2.502 4.48 1 92.19 6 ALA B N 1
ATOM 666 C CA . ALA B 1 6 ? 2.326 -2.613 3.111 1 92.19 6 ALA B CA 1
ATOM 667 C C . ALA B 1 6 ? 3.773 -3.096 3.092 1 92.19 6 ALA B C 1
ATOM 669 O O . ALA B 1 6 ? 4.152 -3.912 2.248 1 92.19 6 ALA B O 1
ATOM 670 N N . SER B 1 7 ? 4.555 -2.635 4.012 1 91.56 7 SER B N 1
ATOM 671 C CA . SER B 1 7 ? 5.977 -2.957 4.043 1 91.56 7 SER B CA 1
ATOM 672 C C . SER B 1 7 ? 6.203 -4.438 4.324 1 91.56 7 SER B C 1
ATOM 674 O O . SER B 1 7 ? 7.277 -4.973 4.039 1 91.56 7 SER B O 1
ATOM 676 N N . THR B 1 8 ? 5.246 -5.066 4.875 1 92.38 8 THR B N 1
ATOM 677 C CA . THR B 1 8 ? 5.43 -6.473 5.223 1 92.38 8 THR B CA 1
ATOM 678 C C . THR B 1 8 ? 5.102 -7.371 4.035 1 92.38 8 THR B C 1
ATOM 680 O O . THR B 1 8 ? 5.441 -8.555 4.031 1 92.38 8 THR B O 1
ATOM 683 N N . LEU B 1 9 ? 4.387 -6.828 3.096 1 93.88 9 LEU B N 1
ATOM 684 C CA . LEU B 1 9 ? 3.963 -7.641 1.96 1 93.88 9 LEU B CA 1
ATOM 685 C C . LEU B 1 9 ? 5.133 -7.906 1.018 1 93.88 9 LEU B C 1
ATOM 687 O O . LEU B 1 9 ? 5.238 -8.992 0.445 1 93.88 9 LEU B O 1
ATOM 691 N N . SER B 1 10 ? 6.02 -6.926 0.869 1 93.19 10 SER B N 1
ATOM 692 C CA . SER B 1 10 ? 7.133 -7.031 -0.069 1 93.19 10 SER B CA 1
ATOM 693 C C . SER B 1 10 ? 7.98 -8.266 0.214 1 93.19 10 SER B C 1
ATOM 695 O O . SER B 1 10 ? 8.344 -8.523 1.362 1 93.19 10 SER B O 1
ATOM 697 N N . GLY B 1 11 ? 8.266 -9 -0.823 1 96.06 11 GLY B N 1
ATOM 698 C CA . GLY B 1 11 ? 9.125 -10.164 -0.701 1 96.06 11 GLY B CA 1
ATOM 699 C C . GLY B 1 11 ? 8.375 -11.422 -0.316 1 96.06 11 GLY B C 1
ATOM 700 O O . GLY B 1 11 ? 8.945 -12.516 -0.317 1 96.06 11 GLY B O 1
ATOM 701 N N . LYS B 1 12 ? 7.07 -11.336 -0 1 96.69 12 LYS B N 1
ATOM 702 C CA . LYS B 1 12 ? 6.309 -12.523 0.367 1 96.69 12 LYS B CA 1
ATOM 703 C C . LYS B 1 12 ? 6.031 -13.398 -0.852 1 96.69 12 LYS B C 1
ATOM 705 O O . LYS B 1 12 ? 5.762 -12.883 -1.941 1 96.69 12 LYS B O 1
ATOM 710 N N . PRO B 1 13 ? 6.086 -14.719 -0.661 1 97.88 13 PRO B N 1
ATOM 711 C CA . PRO B 1 13 ? 5.719 -15.609 -1.765 1 97.88 13 PRO B CA 1
ATOM 712 C C . PRO B 1 13 ? 4.246 -15.484 -2.152 1 97.88 13 PRO B C 1
ATOM 714 O O . PRO B 1 13 ? 3.395 -15.258 -1.292 1 97.88 13 PRO B O 1
ATOM 717 N N . VAL B 1 14 ? 4.008 -15.57 -3.402 1 97.06 14 VAL B N 1
ATOM 718 C CA . VAL B 1 14 ? 2.652 -15.617 -3.945 1 97.06 14 VAL B CA 1
ATOM 719 C C . VAL B 1 14 ? 2.354 -17.016 -4.48 1 97.06 14 VAL B C 1
ATOM 721 O O . VAL B 1 14 ? 3.068 -17.516 -5.352 1 97.06 14 VAL B O 1
ATOM 724 N N . LEU B 1 15 ? 1.287 -17.562 -3.961 1 96.88 15 LEU B N 1
ATOM 725 C CA . LEU B 1 15 ? 0.898 -18.906 -4.363 1 96.88 15 LEU B CA 1
ATOM 726 C C . LEU B 1 15 ? -0.516 -18.922 -4.934 1 96.88 15 LEU B C 1
ATOM 728 O O . LEU B 1 15 ? -1.39 -18.188 -4.453 1 96.88 15 LEU B O 1
ATOM 732 N N . SER B 1 16 ? -0.685 -19.719 -5.977 1 95 16 SER B N 1
ATOM 733 C CA . SER B 1 16 ? -2.041 -19.984 -6.449 1 95 16 SER B CA 1
ATOM 734 C C . SER B 1 16 ? -2.752 -20.984 -5.555 1 95 16 SER B C 1
ATOM 736 O O . SER B 1 16 ? -2.107 -21.719 -4.793 1 95 16 SER B O 1
ATOM 738 N N . THR B 1 17 ? -4.098 -21.031 -5.668 1 93.31 17 THR B N 1
ATOM 739 C CA . THR B 1 17 ? -4.879 -21.969 -4.871 1 93.31 17 THR B CA 1
ATOM 740 C C . THR B 1 17 ? -4.547 -23.406 -5.25 1 93.31 17 THR B C 1
ATOM 742 O O . THR B 1 17 ? -4.828 -24.344 -4.488 1 93.31 17 THR B O 1
ATOM 745 N N . SER B 1 18 ? -4.004 -23.625 -6.387 1 90.06 18 SER B N 1
ATOM 746 C CA . SER B 1 18 ? -3.572 -24.969 -6.801 1 90.06 18 SER B CA 1
ATOM 747 C C . SER B 1 18 ? -2.234 -25.328 -6.168 1 90.06 18 SER B C 1
ATOM 749 O O . SER B 1 18 ? -1.755 -26.453 -6.332 1 90.06 18 SER B O 1
ATOM 751 N N . GLY B 1 19 ? -1.624 -24.484 -5.527 1 92.81 19 GLY B N 1
ATOM 752 C CA . GLY B 1 19 ? -0.366 -24.734 -4.848 1 92.81 19 GLY B CA 1
ATOM 753 C C . GLY B 1 19 ? 0.849 -24.328 -5.656 1 92.81 19 GLY B C 1
ATOM 754 O O . GLY B 1 19 ? 1.985 -24.594 -5.258 1 92.81 19 GLY B O 1
ATOM 755 N N . GLU B 1 20 ? 0.635 -23.781 -6.75 1 93 20 GLU B N 1
ATOM 756 C CA . GLU B 1 20 ? 1.739 -23.328 -7.582 1 93 20 GLU B CA 1
ATOM 757 C C . GLU B 1 20 ? 2.316 -22.016 -7.051 1 93 20 GLU B C 1
ATOM 759 O O . GLU B 1 20 ? 1.568 -21.094 -6.688 1 93 20 GLU B O 1
ATOM 764 N N . LYS B 1 21 ? 3.66 -21.922 -6.996 1 95.44 21 LYS B N 1
ATOM 765 C CA . LYS B 1 21 ? 4.312 -20.672 -6.633 1 95.44 21 LYS B CA 1
ATOM 766 C C . LYS B 1 21 ? 4.43 -19.734 -7.84 1 95.44 21 LYS B C 1
ATOM 768 O O . LYS B 1 21 ? 5.094 -20.078 -8.828 1 95.44 21 LYS B O 1
ATOM 773 N N . LEU B 1 22 ? 3.805 -18.625 -7.824 1 95.69 22 LEU B N 1
ATOM 774 C CA . LEU B 1 22 ? 3.826 -17.672 -8.922 1 95.69 22 LEU B CA 1
ATOM 775 C C . LEU B 1 22 ? 5.062 -16.781 -8.844 1 95.69 22 LEU B C 1
ATOM 777 O O . LEU B 1 22 ? 5.582 -16.344 -9.875 1 95.69 22 LEU B O 1
ATOM 781 N N . GLY B 1 23 ? 5.516 -16.484 -7.605 1 97.31 23 GLY B N 1
ATOM 782 C CA . GLY B 1 23 ? 6.652 -15.609 -7.398 1 97.31 23 GLY B CA 1
ATOM 783 C C . GLY B 1 23 ? 6.625 -14.906 -6.055 1 97.31 23 GLY B C 1
ATOM 784 O O . GLY B 1 23 ? 6.238 -15.5 -5.047 1 97.31 23 GLY B O 1
ATOM 785 N N . THR B 1 24 ? 7.156 -13.664 -6.059 1 97.69 24 THR B N 1
ATOM 786 C CA . THR B 1 24 ? 7.176 -12.867 -4.836 1 97.69 24 THR B CA 1
ATOM 787 C C . THR B 1 24 ? 6.66 -11.461 -5.105 1 97.69 24 THR B C 1
ATOM 789 O O . THR B 1 24 ? 6.859 -10.914 -6.191 1 97.69 24 THR B O 1
ATOM 792 N N . ILE B 1 25 ? 5.988 -10.883 -4.066 1 97.25 25 ILE B N 1
ATOM 793 C CA . ILE B 1 25 ? 5.418 -9.547 -4.207 1 97.25 25 ILE B CA 1
ATOM 794 C C . ILE B 1 25 ? 6.539 -8.523 -4.375 1 97.25 25 ILE B C 1
ATOM 796 O O . ILE B 1 25 ? 7.477 -8.484 -3.572 1 97.25 25 ILE B O 1
ATOM 800 N N . GLU B 1 26 ? 6.414 -7.707 -5.34 1 96.44 26 GLU B N 1
ATOM 801 C CA . GLU B 1 26 ? 7.363 -6.625 -5.59 1 96.44 26 GLU B CA 1
ATOM 802 C C . GLU B 1 26 ? 6.754 -5.27 -5.238 1 96.44 26 GLU B C 1
ATOM 804 O O . GLU B 1 26 ? 7.461 -4.363 -4.797 1 96.44 26 GLU B O 1
ATOM 809 N N . ASN B 1 27 ? 5.535 -5.117 -5.645 1 95 27 ASN B N 1
ATOM 810 C CA . ASN B 1 27 ? 4.852 -3.854 -5.402 1 95 27 ASN B CA 1
ATOM 811 C C . ASN B 1 27 ? 3.336 -4.027 -5.402 1 95 27 ASN B C 1
ATOM 813 O O . ASN B 1 27 ? 2.824 -5.055 -5.855 1 95 27 ASN B O 1
ATOM 817 N N . ILE B 1 28 ? 2.705 -3.084 -4.879 1 95 28 ILE B N 1
ATOM 818 C CA . ILE B 1 28 ? 1.247 -3.033 -4.902 1 95 28 ILE B CA 1
ATOM 819 C C . ILE B 1 28 ? 0.788 -1.638 -5.32 1 95 28 ILE B C 1
ATOM 821 O O . ILE B 1 28 ? 1.474 -0.647 -5.059 1 95 28 ILE B O 1
ATOM 825 N N . THR B 1 29 ? -0.322 -1.519 -5.969 1 94.12 29 THR B N 1
ATOM 826 C CA . THR B 1 29 ? -0.883 -0.218 -6.32 1 94.12 29 THR B CA 1
ATOM 827 C C . THR B 1 29 ? -2.25 -0.026 -5.668 1 94.12 29 THR B C 1
ATOM 829 O O . THR B 1 29 ? -2.949 -1 -5.379 1 94.12 29 THR B O 1
ATOM 832 N N . MET B 1 30 ? -2.479 1.271 -5.434 1 92.12 30 MET B N 1
ATOM 833 C CA . MET B 1 30 ? -3.748 1.65 -4.82 1 92.12 30 MET B CA 1
ATOM 834 C C . MET B 1 30 ? -4.254 2.973 -5.387 1 92.12 30 MET B C 1
ATOM 836 O O . MET B 1 30 ? -3.471 3.77 -5.906 1 92.12 30 MET B O 1
ATOM 840 N N . ASN B 1 31 ? -5.59 3.145 -5.285 1 89.12 31 ASN B N 1
ATOM 841 C CA . ASN B 1 31 ? -6.246 4.422 -5.539 1 89.12 31 ASN B CA 1
ATOM 842 C C . ASN B 1 31 ? -6.52 5.18 -4.238 1 89.12 31 ASN B C 1
ATOM 844 O O . ASN B 1 31 ? -7.344 4.75 -3.432 1 89.12 31 ASN B O 1
ATOM 848 N N . LEU B 1 32 ? -5.812 6.281 -4.039 1 83.75 32 LEU B N 1
ATOM 849 C CA . LEU B 1 32 ? -5.895 6.984 -2.764 1 83.75 32 LEU B CA 1
ATOM 850 C C . LEU B 1 32 ? -7.234 7.699 -2.621 1 83.75 32 LEU B C 1
ATOM 852 O O . LEU B 1 32 ? -7.703 7.934 -1.505 1 83.75 32 LEU B O 1
ATOM 856 N N . ALA B 1 33 ? -7.812 8.078 -3.719 1 81.56 33 ALA B N 1
ATOM 857 C CA . ALA B 1 33 ? -9.109 8.75 -3.658 1 81.56 33 ALA B CA 1
ATOM 858 C C . ALA B 1 33 ? -10.195 7.805 -3.16 1 81.56 33 ALA B C 1
ATOM 860 O O . ALA B 1 33 ? -11.008 8.172 -2.303 1 81.56 33 ALA B O 1
ATOM 861 N N . SER B 1 34 ? -10.211 6.574 -3.602 1 82.25 34 SER B N 1
ATOM 862 C CA . SER B 1 34 ? -11.227 5.602 -3.203 1 82.25 34 SER B CA 1
ATOM 863 C C . SER B 1 34 ? -10.758 4.777 -2.006 1 82.25 34 SER B C 1
ATOM 865 O O . SER B 1 34 ? -11.57 4.148 -1.324 1 82.25 34 SER B O 1
ATOM 867 N N . GLY B 1 35 ? -9.438 4.734 -1.837 1 84.19 35 GLY B N 1
ATOM 868 C CA . GLY B 1 35 ? -8.883 3.902 -0.782 1 84.19 35 GLY B CA 1
ATOM 869 C C . GLY B 1 35 ? -8.82 2.432 -1.152 1 84.19 35 GLY B C 1
ATOM 870 O O . GLY B 1 35 ? -8.672 1.572 -0.281 1 84.19 35 GLY B O 1
ATOM 871 N N . GLU B 1 36 ? -8.961 2.105 -2.402 1 88.75 36 GLU B N 1
ATOM 872 C CA . GLU B 1 36 ? -9.016 0.705 -2.809 1 88.75 36 GLU B CA 1
ATOM 873 C C . GLU B 1 36 ? -7.672 0.236 -3.355 1 88.75 36 GLU B C 1
ATOM 875 O O . GLU B 1 36 ? -6.988 0.979 -4.062 1 88.75 36 GLU B O 1
ATOM 880 N N . LEU B 1 37 ? -7.34 -1.043 -3.07 1 91.44 37 LEU B N 1
ATOM 881 C CA . LEU B 1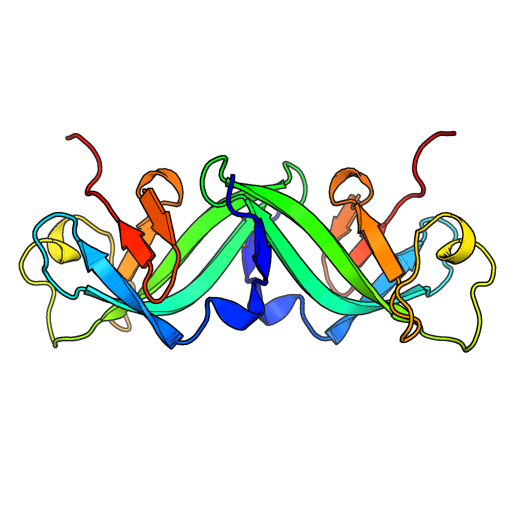 37 ? -6.23 -1.71 -3.736 1 91.44 37 LEU B CA 1
ATOM 882 C C . LEU B 1 37 ? -6.574 -2.025 -5.188 1 91.44 37 LEU B C 1
ATOM 884 O O . LEU B 1 37 ? -7.727 -2.322 -5.508 1 91.44 37 LEU B O 1
ATOM 888 N N . GLU B 1 38 ? -5.559 -1.926 -6.02 1 93.75 38 GLU B N 1
ATOM 889 C CA . GLU B 1 38 ? -5.848 -2.211 -7.422 1 93.75 38 GLU B CA 1
ATOM 890 C C . GLU B 1 38 ? -5.125 -3.469 -7.891 1 93.75 38 GLU B C 1
ATOM 892 O O . GLU B 1 38 ? -5.758 -4.422 -8.352 1 93.75 38 GLU B O 1
ATOM 897 N N . GLU B 1 39 ? -3.793 -3.482 -7.75 1 95.12 39 GLU B N 1
ATOM 898 C CA . GLU B 1 39 ? -3 -4.578 -8.305 1 95.12 39 GLU B CA 1
ATOM 899 C C . GLU B 1 39 ? -1.807 -4.902 -7.41 1 95.12 39 GLU B C 1
ATOM 901 O O . GLU B 1 39 ? -1.316 -4.035 -6.68 1 95.12 39 GLU B O 1
ATOM 906 N N . VAL B 1 40 ? -1.359 -6.145 -7.523 1 95.81 40 VAL B N 1
ATOM 907 C CA . VAL B 1 40 ? -0.106 -6.605 -6.938 1 95.81 40 VAL B CA 1
ATOM 908 C C . VAL B 1 40 ? 0.872 -6.992 -8.047 1 95.81 40 VAL B C 1
ATOM 910 O O . VAL B 1 40 ? 0.518 -7.734 -8.961 1 95.81 40 VAL B O 1
ATOM 913 N N . PHE B 1 41 ? 2.027 -6.449 -7.926 1 97 41 PHE B N 1
ATOM 914 C CA . PHE B 1 41 ? 3.086 -6.793 -8.867 1 97 41 PHE B CA 1
ATOM 915 C C . PHE B 1 41 ? 3.963 -7.906 -8.312 1 97 41 PHE B C 1
ATOM 917 O O . PHE B 1 41 ? 4.539 -7.773 -7.234 1 97 41 PHE B O 1
ATOM 924 N N . VAL B 1 42 ? 4.059 -8.992 -9.117 1 97.19 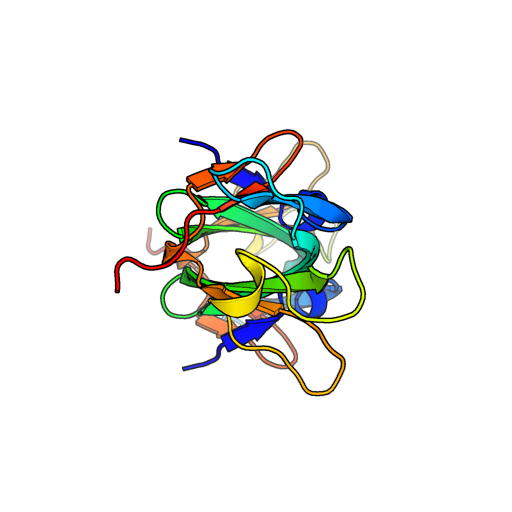42 VAL B N 1
ATOM 925 C CA . VAL B 1 42 ? 4.699 -10.219 -8.648 1 97.19 42 VAL B CA 1
ATOM 926 C C . VAL B 1 42 ? 5.895 -10.555 -9.539 1 97.19 42 VAL B C 1
ATOM 928 O O . VAL B 1 42 ? 5.742 -10.75 -10.742 1 97.19 42 VAL B O 1
ATOM 931 N N . ALA B 1 43 ? 7.043 -10.523 -8.914 1 96.62 43 ALA B N 1
ATOM 932 C CA . ALA B 1 43 ? 8.203 -11.07 -9.609 1 96.62 43 ALA B CA 1
ATOM 933 C C . ALA B 1 43 ? 8.078 -12.578 -9.789 1 96.62 43 ALA B C 1
ATOM 935 O O . ALA B 1 43 ? 7.992 -13.32 -8.805 1 96.62 43 ALA B O 1
ATOM 936 N N . PRO B 1 44 ? 8.086 -13.016 -10.953 1 95.69 44 PRO B N 1
ATOM 937 C CA . PRO B 1 44 ? 7.82 -14.438 -11.195 1 95.69 44 PRO B CA 1
ATOM 938 C C . PRO B 1 44 ? 8.906 -15.352 -10.625 1 95.69 44 PRO B C 1
ATOM 940 O O . PRO B 1 44 ? 10.086 -14.992 -10.641 1 95.69 44 PRO B O 1
ATOM 943 N N . ALA B 1 45 ? 8.461 -16.5 -10.094 1 93.56 45 ALA B N 1
ATOM 944 C CA . ALA B 1 45 ? 9.375 -17.516 -9.57 1 93.56 45 ALA B CA 1
ATOM 945 C C . ALA B 1 45 ? 10.148 -18.188 -10.703 1 93.56 45 ALA B C 1
ATOM 947 O O . ALA B 1 45 ? 11.297 -18.594 -10.523 1 93.56 45 ALA B O 1
ATOM 948 N N . ASN B 1 46 ? 9.523 -18.469 -11.68 1 85.88 46 ASN B N 1
ATOM 949 C CA . ASN B 1 46 ? 10.117 -19.125 -12.836 1 85.88 46 ASN B CA 1
ATOM 950 C C . ASN B 1 46 ? 10.102 -18.219 -14.07 1 85.88 46 ASN B C 1
ATOM 952 O O . ASN B 1 46 ? 9.297 -17.281 -14.148 1 85.88 46 ASN B O 1
ATOM 956 N N . GLU B 1 47 ? 11.156 -18.594 -14.844 1 75.94 47 GLU B N 1
ATOM 957 C CA . GLU B 1 47 ? 11.164 -17.891 -16.125 1 75.94 47 GLU B CA 1
ATOM 958 C C . GLU B 1 47 ? 9.984 -18.328 -16.984 1 75.94 47 GLU B C 1
ATOM 960 O O . GLU B 1 47 ? 9.625 -19.5 -17.016 1 75.94 47 GLU B O 1
ATOM 965 N N . GLY B 1 48 ? 9.391 -17.453 -17.516 1 71.88 48 GLY B N 1
ATOM 966 C CA . GLY B 1 48 ? 8.273 -17.75 -18.391 1 71.88 48 GLY B CA 1
ATOM 967 C C . GLY B 1 48 ? 6.957 -17.891 -17.641 1 71.88 48 GLY B C 1
ATOM 968 O O . GLY B 1 48 ? 6.941 -18.078 -16.422 1 71.88 48 GLY B O 1
ATOM 969 N N . ARG B 1 49 ? 5.863 -17.547 -18.203 1 72.06 49 ARG B N 1
ATOM 970 C CA . ARG B 1 49 ? 4.512 -17.656 -17.672 1 72.06 49 ARG B CA 1
ATOM 971 C C . ARG B 1 49 ? 3.984 -19.078 -17.766 1 72.06 49 ARG B C 1
ATOM 973 O O . ARG B 1 49 ? 3.715 -19.578 -18.859 1 72.06 49 ARG B O 1
ATOM 980 N N . THR B 1 50 ? 4.133 -19.891 -16.719 1 76.5 50 THR B N 1
ATOM 981 C CA . THR B 1 50 ? 3.549 -21.234 -16.734 1 76.5 50 THR B CA 1
ATOM 982 C C . THR B 1 50 ? 2.418 -21.344 -15.711 1 76.5 50 THR B C 1
ATOM 984 O O . THR B 1 50 ? 2.287 -20.5 -14.828 1 76.5 50 THR B O 1
ATOM 987 N N . GLY B 1 51 ? 1.454 -22.25 -16.047 1 85.94 51 GLY B N 1
ATOM 988 C CA . GLY B 1 51 ? 0.397 -22.562 -15.094 1 85.94 51 GLY B CA 1
ATOM 989 C C . GLY B 1 51 ? -0.464 -21.359 -14.75 1 85.94 51 GLY B C 1
ATOM 990 O O . GLY B 1 51 ? -0.975 -20.672 -15.648 1 85.94 51 GLY B O 1
ATOM 991 N N . ALA B 1 52 ? -0.62 -21.109 -13.461 1 87.38 52 ALA B N 1
ATOM 992 C CA . ALA B 1 52 ? -1.504 -20.062 -12.961 1 87.38 52 ALA B CA 1
ATOM 993 C C . ALA B 1 52 ? -1.019 -18.672 -13.391 1 87.38 52 ALA B C 1
ATOM 995 O O . ALA B 1 52 ? -1.818 -17.75 -13.547 1 87.38 52 ALA B O 1
ATOM 996 N N . ALA B 1 53 ? 0.317 -18.5 -13.633 1 91.25 53 ALA B N 1
ATOM 997 C CA . ALA B 1 53 ? 0.883 -17.203 -14.016 1 91.25 53 ALA B CA 1
ATOM 998 C C . ALA B 1 53 ? 0.351 -16.75 -15.367 1 91.25 53 ALA B C 1
ATOM 1000 O O . ALA B 1 53 ? 0.297 -15.555 -15.656 1 91.25 53 ALA B O 1
ATOM 1001 N N . ARG B 1 54 ? -0.125 -17.672 -16.188 1 92.12 54 ARG B N 1
ATOM 1002 C CA . ARG B 1 54 ? -0.603 -17.359 -17.531 1 92.12 54 ARG B CA 1
ATOM 1003 C C . ARG B 1 54 ? -1.913 -16.594 -17.484 1 92.12 54 ARG B C 1
ATOM 1005 O O . ARG B 1 54 ? -2.299 -15.945 -18.469 1 92.12 54 ARG B O 1
ATOM 1012 N N . ALA B 1 55 ? -2.623 -16.688 -16.438 1 92.56 55 ALA B N 1
ATOM 1013 C CA . ALA B 1 55 ? -3.924 -16.047 -16.297 1 92.56 55 ALA B CA 1
ATOM 1014 C C . ALA B 1 55 ? -3.768 -14.547 -16.062 1 92.56 55 ALA B C 1
ATOM 1016 O O . ALA B 1 55 ? -4.746 -13.797 -16.109 1 92.56 55 ALA B O 1
ATOM 1017 N N . PHE B 1 56 ? -2.562 -14.141 -15.859 1 94.75 56 PHE B N 1
ATOM 1018 C CA . PHE B 1 56 ? -2.361 -12.75 -15.469 1 94.75 56 PHE B CA 1
ATOM 1019 C C . PHE B 1 56 ? -1.532 -12.008 -16.516 1 94.75 56 PHE B C 1
ATOM 1021 O O . PHE B 1 56 ? -0.668 -12.602 -17.156 1 94.75 56 PHE B O 1
ATOM 1028 N N . GLU B 1 57 ? -1.815 -10.773 -16.625 1 94.69 57 GLU B N 1
ATOM 1029 C CA . GLU B 1 57 ? -1.007 -9.906 -17.469 1 94.69 57 GLU B CA 1
ATOM 1030 C C . GLU B 1 57 ? 0.43 -9.82 -16.969 1 94.69 57 GLU B C 1
ATOM 1032 O O . GLU B 1 57 ? 0.684 -9.977 -15.766 1 94.69 57 GLU B O 1
ATOM 1037 N N . THR B 1 58 ? 1.398 -9.594 -17.938 1 94.25 58 THR B N 1
ATOM 1038 C CA . THR B 1 58 ? 2.814 -9.477 -17.609 1 94.25 58 THR B CA 1
ATOM 1039 C C . THR B 1 58 ? 3.416 -8.227 -18.234 1 94.25 58 THR B C 1
ATOM 1041 O O . THR B 1 58 ? 3.119 -7.898 -19.391 1 94.25 58 THR B O 1
ATOM 1044 N N . THR B 1 59 ? 4.203 -7.562 -17.422 1 94.25 59 THR B N 1
ATOM 1045 C CA . THR B 1 59 ? 4.926 -6.41 -17.969 1 94.25 59 THR B CA 1
ATOM 1046 C C . THR B 1 59 ? 6.066 -6.863 -18.875 1 94.25 59 THR B C 1
ATOM 1048 O O . THR B 1 59 ? 6.367 -8.055 -18.953 1 94.25 59 THR B O 1
ATOM 1051 N N . ASP B 1 60 ? 6.629 -5.906 -19.531 1 92.62 60 ASP B N 1
ATOM 1052 C CA . ASP B 1 60 ? 7.73 -6.203 -20.453 1 92.62 60 ASP B CA 1
ATOM 1053 C C . ASP B 1 60 ? 8.898 -6.852 -19.703 1 92.62 60 ASP B C 1
ATOM 1055 O O . ASP B 1 60 ? 9.617 -7.68 -20.281 1 92.62 60 ASP B O 1
ATOM 1059 N N . ASP B 1 61 ? 9.062 -6.535 -18.453 1 89.81 61 ASP B N 1
ATOM 1060 C CA . ASP B 1 61 ? 10.18 -7.051 -17.672 1 89.81 61 ASP B CA 1
ATOM 1061 C C . ASP B 1 61 ? 9.844 -8.406 -17.047 1 89.81 61 ASP B C 1
ATOM 1063 O O . ASP B 1 61 ? 10.641 -8.977 -16.312 1 89.81 61 ASP B O 1
ATOM 1067 N N . GLY B 1 62 ? 8.656 -8.875 -17.328 1 92.38 62 GLY B N 1
ATOM 1068 C CA . GLY B 1 62 ? 8.281 -10.211 -16.891 1 92.38 62 GLY B CA 1
ATOM 1069 C C . GLY B 1 62 ? 7.504 -10.211 -15.586 1 92.38 62 GLY B C 1
ATOM 1070 O O . GLY B 1 62 ? 7.145 -11.273 -15.07 1 92.38 62 GLY B O 1
ATOM 1071 N N . THR B 1 63 ? 7.227 -9.109 -15.078 1 95.5 63 THR B N 1
ATOM 1072 C CA . THR B 1 63 ? 6.484 -9 -13.828 1 95.5 63 THR B CA 1
ATOM 1073 C C . THR B 1 63 ? 5 -9.273 -14.055 1 95.5 63 THR B C 1
ATOM 1075 O O . THR B 1 63 ? 4.406 -8.758 -15 1 95.5 63 THR B O 1
ATOM 1078 N N . LEU B 1 64 ? 4.422 -10.086 -13.18 1 96.75 64 LEU B N 1
ATOM 1079 C CA . LEU B 1 64 ? 2.998 -10.398 -13.273 1 96.75 64 LEU B CA 1
ATOM 1080 C C . LEU B 1 64 ? 2.162 -9.305 -12.609 1 96.75 64 LEU B C 1
ATOM 1082 O O . LEU B 1 64 ? 2.527 -8.797 -11.555 1 96.75 64 LEU B O 1
ATOM 1086 N N . ILE B 1 65 ? 1.086 -9.016 -13.242 1 97.12 65 ILE B N 1
ATOM 1087 C CA . ILE B 1 65 ? 0.121 -8.086 -12.672 1 97.12 65 ILE B CA 1
ATOM 1088 C C . ILE B 1 65 ? -1.111 -8.844 -12.188 1 97.12 65 ILE B C 1
ATOM 1090 O O . ILE B 1 65 ? -1.884 -9.359 -13 1 97.12 65 ILE B O 1
ATOM 1094 N N . VAL B 1 66 ? -1.272 -8.867 -10.891 1 95.75 66 VAL B N 1
ATOM 1095 C CA . VAL B 1 66 ? -2.379 -9.594 -10.281 1 95.75 66 VAL B CA 1
ATOM 1096 C C . VAL B 1 66 ? -3.412 -8.609 -9.742 1 95.75 66 VAL B C 1
ATOM 1098 O O . VAL B 1 66 ? -3.121 -7.828 -8.836 1 95.75 66 VAL B O 1
ATOM 1101 N N . PRO B 1 67 ? -4.613 -8.672 -10.227 1 95 67 PRO B N 1
ATOM 1102 C CA . PRO B 1 67 ? -5.652 -7.805 -9.656 1 95 67 PRO B CA 1
ATOM 1103 C C . PRO B 1 67 ? -5.926 -8.102 -8.188 1 95 67 PRO B C 1
ATOM 1105 O O . PRO B 1 67 ? -5.914 -9.266 -7.773 1 95 67 PRO B O 1
ATOM 1108 N N . ALA B 1 68 ? -6.211 -7.043 -7.48 1 92.69 68 ALA B N 1
ATOM 1109 C CA . ALA B 1 68 ? -6.469 -7.176 -6.051 1 92.69 68 ALA B CA 1
ATOM 1110 C C . ALA B 1 68 ? -7.617 -8.141 -5.785 1 92.69 68 ALA B C 1
ATOM 1112 O O . ALA B 1 68 ? -7.621 -8.852 -4.773 1 92.69 68 ALA B O 1
ATOM 1113 N N . GLY B 1 69 ? -8.555 -8.148 -6.664 1 91.62 69 GLY B N 1
ATOM 1114 C CA . GLY B 1 69 ? -9.711 -9.016 -6.516 1 91.62 69 GLY B CA 1
ATOM 1115 C C . GLY B 1 69 ? -9.352 -10.492 -6.551 1 91.62 69 GLY B C 1
ATOM 1116 O O . GLY B 1 69 ? -10.172 -11.336 -6.18 1 91.62 69 GLY B O 1
ATOM 1117 N N . CYS B 1 70 ? -8.211 -10.844 -6.93 1 93.38 70 CYS B N 1
ATOM 1118 C CA . CYS B 1 70 ? -7.77 -12.227 -6.988 1 93.38 70 CYS B CA 1
ATOM 1119 C C . CYS B 1 70 ? -7.148 -12.664 -5.668 1 93.38 70 CYS B C 1
ATOM 1121 O O . CYS B 1 70 ? -6.867 -13.844 -5.465 1 93.38 70 CYS B O 1
ATOM 1123 N N . MET B 1 71 ? -6.805 -11.773 -4.77 1 92.62 71 MET B N 1
ATOM 1124 C CA . MET B 1 71 ? -6.199 -12.109 -3.482 1 92.62 71 MET B CA 1
ATOM 1125 C C . MET B 1 71 ? -7.203 -12.812 -2.576 1 92.62 71 MET B C 1
ATOM 1127 O O . MET B 1 71 ? -8.352 -12.383 -2.461 1 92.62 71 MET B O 1
ATOM 1131 N N . ARG B 1 72 ? -6.758 -13.805 -1.875 1 91.62 72 ARG B N 1
ATOM 1132 C CA . ARG B 1 72 ? -7.652 -14.594 -1.034 1 91.62 72 ARG B CA 1
ATOM 1133 C C . ARG B 1 72 ? -7.23 -14.523 0.43 1 91.62 72 ARG B C 1
ATOM 1135 O O . ARG B 1 72 ? -8.07 -14.367 1.317 1 91.62 72 ARG B O 1
ATOM 1142 N N . ASP B 1 73 ? -5.977 -14.734 0.652 1 90.25 73 ASP B N 1
ATOM 1143 C CA . ASP B 1 73 ? -5.445 -14.742 2.012 1 90.25 73 ASP B CA 1
ATOM 1144 C C . ASP B 1 73 ? -3.982 -14.312 2.033 1 90.25 73 ASP B C 1
ATOM 1146 O O . ASP B 1 73 ? -3.275 -14.438 1.032 1 90.25 73 ASP B O 1
ATOM 1150 N N . VAL B 1 74 ? -3.65 -13.703 3.162 1 91.81 74 VAL B N 1
ATOM 1151 C CA . VAL B 1 74 ? -2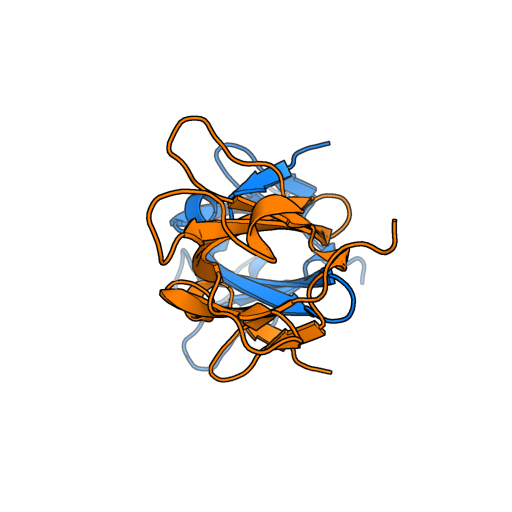.252 -13.328 3.348 1 91.81 74 VAL B CA 1
ATOM 1152 C C . VAL B 1 74 ? -1.787 -13.742 4.742 1 91.81 74 VAL B C 1
ATOM 1154 O O . VAL B 1 74 ? -2.486 -13.516 5.73 1 91.81 74 VAL B O 1
ATOM 1157 N N . ASP B 1 75 ? -0.75 -14.375 4.863 1 90.19 75 ASP B N 1
ATOM 1158 C CA . ASP B 1 75 ? -0.04 -14.734 6.086 1 90.19 75 ASP B CA 1
ATOM 1159 C C . ASP B 1 75 ? 1.466 -14.812 5.844 1 90.19 75 ASP B C 1
ATOM 1161 O O . ASP B 1 75 ? 2.113 -13.797 5.59 1 90.19 75 ASP B O 1
ATOM 1165 N N . ASP B 1 76 ? 2.014 -15.953 5.809 1 94.06 76 ASP B N 1
ATOM 1166 C CA . ASP B 1 76 ? 3.416 -16.125 5.438 1 94.06 76 ASP B CA 1
ATOM 1167 C C . ASP B 1 76 ? 3.598 -16.031 3.924 1 94.06 76 ASP B C 1
ATOM 1169 O O . ASP B 1 76 ? 4.707 -15.797 3.439 1 94.06 76 ASP B O 1
ATOM 1173 N N . TYR B 1 77 ? 2.553 -16.172 3.273 1 96.19 77 TYR B N 1
ATOM 1174 C CA . TYR B 1 77 ? 2.459 -16.016 1.826 1 96.19 77 TYR B CA 1
ATOM 1175 C C . TYR B 1 77 ? 1.135 -15.367 1.435 1 96.19 77 TYR B C 1
ATOM 1177 O O . TYR B 1 77 ? 0.219 -15.266 2.254 1 96.19 77 TYR B O 1
ATOM 1185 N N . LEU B 1 78 ? 1.094 -14.859 0.215 1 96 78 LEU B N 1
ATOM 1186 C CA . LEU B 1 78 ? -0.146 -14.359 -0.371 1 96 78 LEU B CA 1
ATOM 1187 C C . LEU B 1 78 ? -0.793 -15.422 -1.257 1 96 78 LEU B C 1
ATOM 1189 O O . LEU B 1 78 ? -0.208 -15.836 -2.258 1 96 78 LEU B O 1
ATOM 1193 N N . LEU B 1 79 ? -1.94 -15.781 -0.882 1 95.88 79 LEU B N 1
ATOM 1194 C CA . LEU B 1 79 ? -2.713 -16.719 -1.686 1 95.88 79 LEU B CA 1
ATOM 1195 C C . LEU B 1 79 ? -3.609 -15.984 -2.676 1 95.88 79 LEU B C 1
ATOM 1197 O O . LEU B 1 79 ? -4.34 -15.062 -2.293 1 95.88 79 LEU B O 1
ATOM 1201 N N . ILE B 1 80 ? -3.451 -16.406 -3.963 1 95.44 80 ILE B N 1
ATOM 1202 C CA . ILE B 1 80 ? -4.312 -15.781 -4.961 1 95.44 80 ILE B CA 1
ATOM 1203 C C . ILE B 1 80 ? -5.109 -16.844 -5.703 1 95.44 80 ILE B C 1
ATOM 1205 O O . ILE B 1 80 ? -4.719 -18.016 -5.719 1 95.44 80 ILE B O 1
ATOM 1209 N N . GLU B 1 81 ? -6.23 -16.391 -6.18 1 93.75 81 GLU B N 1
ATOM 1210 C CA . GLU B 1 81 ? -7.066 -17.234 -7.027 1 93.75 81 GLU B CA 1
ATOM 1211 C C . GLU B 1 81 ? -7.285 -16.609 -8.398 1 93.75 81 GLU B C 1
ATOM 1213 O O . GLU B 1 81 ? -7.535 -15.398 -8.492 1 93.75 81 GLU B O 1
ATOM 1218 N N . ARG B 1 82 ? -7.141 -17.328 -9.469 1 90.5 82 ARG B N 1
ATOM 1219 C CA . ARG B 1 82 ? -7.34 -16.828 -10.828 1 90.5 82 ARG B CA 1
ATOM 1220 C C . ARG B 1 82 ? -8.727 -16.234 -10.984 1 90.5 82 ARG B C 1
ATOM 1222 O O . ARG B 1 82 ? -9.68 -16.672 -10.344 1 90.5 82 ARG B O 1
ATOM 1229 N N . PRO B 1 83 ? -8.75 -15.164 -11.859 1 84.06 83 PRO B N 1
ATOM 1230 C CA . PRO B 1 83 ? -10.078 -14.594 -12.117 1 84.06 83 PRO B CA 1
ATOM 1231 C C . PRO B 1 83 ? -11.031 -15.586 -12.781 1 84.06 83 PRO B C 1
ATOM 1233 O O . PRO B 1 83 ? -10.586 -16.484 -13.508 1 84.06 83 PRO B O 1
ATOM 1236 N N . ASP B 1 84 ? -12.273 -15.719 -12.211 1 70.75 84 ASP B N 1
ATOM 1237 C CA . ASP B 1 84 ? -13.258 -16.562 -12.883 1 70.75 84 ASP B CA 1
ATOM 1238 C C . ASP B 1 84 ? -13.391 -16.172 -14.352 1 70.75 84 ASP B C 1
ATOM 1240 O O . ASP B 1 84 ? -13.406 -14.992 -14.695 1 70.75 84 ASP B O 1
ATOM 1244 N N . ARG B 1 85 ? -12.938 -17.016 -15.375 1 55.06 85 ARG B N 1
ATOM 1245 C CA . ARG B 1 85 ? -13.266 -16.766 -16.781 1 55.06 85 ARG B CA 1
ATOM 1246 C C . ARG B 1 85 ? -14.742 -16.422 -16.938 1 55.06 85 ARG B C 1
ATOM 1248 O O . ARG B 1 85 ? -15.586 -16.922 -16.203 1 55.06 85 ARG B O 1
#

Radius of gyration: 17.38 Å; Cα contacts (8 Å, |Δi|>4): 402; chains: 2; bounding box: 27×49×42 Å

pLDDT: mean 90.7, std 8.06, range [53.84, 97.88]

Sequence (170 aa):
MTTVLASTLSGKPVLSTSGEKLGTIENITMNLASGELEEVFVAPANEGRTGAARAFETTDDGTLIVPAGCMRDVDDYLLIERPDRMTTVLASTLSGKPVLSTSGEKLGTIENITMNLASGELEEVFVAPANEGRTGAARAFETTDDGTLIVPAGCMRDVDDYLLIERPDR

Nearest PDB structures (foldseek):
  8onw-assembly2_C  TM=9.445E-01  e=3.292E-08  Archaeoglobus fulgidus
  8qzo-assembly2_B  TM=9.327E-01  e=4.390E-07  Archaeoglobus fulgidus
  8onw-assembly2_B  TM=8.585E-01  e=6.625E-06  Archaeoglobus fulgidus
  8onw-assembly3_D  TM=8.528E-01  e=1.671E-05  Archaeoglobus fulgidus
  1pm3-assembly1_A  TM=8.663E-01  e=7.811E-05  Methanothermobacter thermautotrophicus

Foldseek 3Di:
DDDDDQVVQFQAWEAEPVGHTQAGWHDWDDDPVVRGTFWTKGDGPDPDQDDLQVLFDADPVGITIGTPVQWDDDDSHTYGYRDDD/DDDDDQVVQFQAWEAEPVGHTQAGWHHWDDDPVVRGTFWTKGDGPDPDQDDLQVLFDADPVGITIGTPVQWDDDDSHTYGYRDDD

InterPro domains:
  IPR011033 PRC-barrel-like superfamily [SSF50346] (4-81)
  IPR027275 PRC-barrel domain [PF05239] (1-82)

Organism: NCBI:txid148449